Protein AF-A0A954H246-F1 (afdb_monomer_lite)

Foldseek 3Di:
DDDDPDALLNVLVVLLVVVVWDWDDPDPAKIWTDDPFWIWIFGRDVVTEIETEGEPDPVRVVVVVCSVVVSVGDYWYFYAYPVRDGPDTDD

Secondary structure (DSSP, 8-state):
-------HHHHHHHHHHHTT-EEEEEETTEEEEEETTEEEEEE--SSEEEEEEE-S-HHHHHHHHHHHHHTT--EEEEEE-TTS-EEEEE-

Sequence (91 aa):
MTLSTESLASKVNQLFLNHGWSSRMCSWTEYEVRSDFAELVIASERPVLISGGVDRQLESVNRIVEILQSSGLQCSFDVYDEHQNCVRSQQ

pLDDT: mean 88.51, std 12.05, range [37.66, 97.44]

Structure (mmCIF, N/CA/C/O backbone):
data_AF-A0A954H246-F1
#
_entry.id   AF-A0A954H246-F1
#
loop_
_atom_site.group_PDB
_atom_site.id
_atom_site.type_symbol
_atom_site.label_atom_id
_atom_site.label_alt_id
_atom_site.label_comp_id
_atom_site.label_asym_id
_atom_site.label_entity_id
_atom_site.label_seq_id
_atom_site.pdbx_PDB_ins_code
_atom_site.Cartn_x
_atom_site.Cartn_y
_atom_site.Cartn_z
_atom_site.occupancy
_atom_site.B_iso_or_equiv
_atom_site.auth_seq_id
_atom_site.auth_comp_id
_atom_site.auth_asym_id
_atom_site.auth_atom_id
_atom_site.pdbx_PDB_model_num
ATOM 1 N N . MET A 1 1 ? -14.567 -4.289 29.840 1.00 37.75 1 MET A N 1
ATOM 2 C CA . MET A 1 1 ? -13.450 -4.398 28.878 1.00 37.75 1 MET A CA 1
ATOM 3 C C . MET A 1 1 ? -14.019 -4.910 27.569 1.00 37.75 1 MET A C 1
ATOM 5 O O . MET A 1 1 ? -14.199 -6.107 27.412 1.00 37.75 1 MET A O 1
ATOM 9 N N . THR A 1 2 ? -14.408 -4.001 26.681 1.00 37.66 2 THR A N 1
ATOM 10 C CA . THR A 1 2 ? -14.850 -4.320 25.319 1.00 37.66 2 THR A CA 1
ATOM 11 C C . THR A 1 2 ? -13.620 -4.228 24.423 1.00 37.66 2 THR A C 1
ATOM 13 O O . THR A 1 2 ? -13.034 -3.159 24.277 1.00 37.66 2 THR A O 1
ATOM 16 N N . LEU A 1 3 ? -13.173 -5.382 23.935 1.00 42.78 3 LEU A N 1
ATOM 17 C CA . LEU A 1 3 ? -12.001 -5.540 23.084 1.00 42.78 3 LEU A CA 1
ATOM 18 C C . LEU A 1 3 ? -12.281 -5.004 21.668 1.00 42.78 3 LEU A C 1
ATOM 20 O O . LEU A 1 3 ? -13.229 -5.430 21.018 1.00 42.78 3 LEU A O 1
ATOM 24 N N . SER A 1 4 ? -11.407 -4.093 21.237 1.00 45.16 4 SER A N 1
ATOM 25 C CA . SER A 1 4 ? -10.930 -3.896 19.861 1.00 45.16 4 SER A CA 1
ATOM 26 C C . SER A 1 4 ? -11.958 -3.573 18.769 1.00 45.16 4 SER A C 1
ATOM 28 O O . SER A 1 4 ? -12.277 -4.408 17.928 1.00 45.16 4 SER A O 1
ATOM 30 N N . THR A 1 5 ? -12.378 -2.310 18.671 1.00 55.06 5 THR A N 1
ATOM 31 C CA . THR A 1 5 ? -12.804 -1.766 17.373 1.00 55.06 5 THR A CA 1
ATOM 32 C C . THR A 1 5 ? -11.552 -1.649 16.498 1.00 55.06 5 THR A C 1
ATOM 34 O O . THR A 1 5 ? -10.687 -0.825 16.794 1.00 55.06 5 THR A O 1
ATOM 37 N N . GLU A 1 6 ? -11.399 -2.485 15.468 1.00 70.06 6 GLU A N 1
ATOM 38 C CA . GLU A 1 6 ? -10.275 -2.361 14.525 1.00 70.06 6 GLU A CA 1
ATOM 39 C C . GLU A 1 6 ? -10.216 -0.940 13.945 1.00 70.06 6 GLU A C 1
ATOM 41 O O . GLU A 1 6 ? -11.240 -0.384 13.524 1.00 70.06 6 GLU A O 1
ATOM 46 N N . SER A 1 7 ? -9.022 -0.337 13.930 1.00 84.88 7 SER A N 1
ATOM 47 C CA . SER A 1 7 ? -8.827 0.999 13.364 1.00 84.88 7 SER A CA 1
ATOM 48 C C . SER A 1 7 ? -9.045 0.986 11.849 1.00 84.88 7 SER A C 1
ATOM 50 O O . SER A 1 7 ? -8.872 -0.038 11.187 1.00 84.88 7 SER A O 1
ATOM 52 N N . LEU A 1 8 ? -9.396 2.138 11.269 1.00 88.00 8 LEU A N 1
ATOM 53 C CA . LEU A 1 8 ? -9.540 2.253 9.816 1.00 88.00 8 LEU A CA 1
ATOM 54 C C . LEU A 1 8 ? -8.228 1.903 9.093 1.00 88.00 8 LEU A C 1
ATOM 56 O O . LEU A 1 8 ? -8.264 1.185 8.101 1.00 88.00 8 LEU A O 1
ATOM 60 N N . ALA A 1 9 ? -7.076 2.302 9.644 1.00 90.75 9 ALA A N 1
ATOM 61 C CA . ALA A 1 9 ? -5.766 1.910 9.124 1.00 90.75 9 ALA A CA 1
ATOM 62 C C . ALA A 1 9 ? -5.552 0.390 9.154 1.00 90.75 9 ALA A C 1
ATOM 64 O O . ALA A 1 9 ? -5.016 -0.170 8.205 1.00 90.75 9 ALA A O 1
ATOM 65 N N . SER A 1 10 ? -6.028 -0.299 10.198 1.00 91.19 10 SER A N 1
ATOM 66 C CA . SER A 1 10 ? -5.983 -1.764 10.261 1.00 91.19 10 SER A CA 1
ATOM 67 C C . SER A 1 10 ? -6.833 -2.407 9.158 1.00 91.19 10 SER A C 1
ATOM 69 O O . SER A 1 10 ? -6.387 -3.352 8.512 1.00 91.19 10 SER A O 1
ATOM 71 N N . LYS A 1 11 ? -8.010 -1.845 8.854 1.00 91.62 11 LYS A N 1
ATOM 72 C CA . LYS A 1 11 ? -8.859 -2.314 7.744 1.00 91.62 11 LYS A CA 1
ATOM 73 C C . LYS A 1 11 ? -8.219 -2.087 6.375 1.00 91.62 11 LYS A C 1
ATOM 75 O O . LYS A 1 11 ? -8.247 -2.987 5.542 1.00 91.62 11 LYS A O 1
ATOM 80 N N . VAL A 1 12 ? -7.613 -0.918 6.154 1.00 92.75 12 VAL A N 1
ATOM 81 C CA . VAL A 1 12 ? -6.849 -0.636 4.926 1.00 92.75 12 VAL A CA 1
ATOM 82 C C . VAL A 1 12 ? -5.652 -1.584 4.818 1.00 92.75 12 VAL A C 1
ATOM 84 O O . VAL A 1 12 ? -5.388 -2.124 3.753 1.00 92.75 12 VAL A O 1
ATOM 87 N N . ASN A 1 13 ? -4.972 -1.882 5.922 1.00 94.44 13 ASN A N 1
ATOM 88 C CA . ASN A 1 13 ? -3.890 -2.859 5.926 1.00 94.44 13 ASN A CA 1
ATOM 89 C C . ASN A 1 13 ? -4.362 -4.266 5.509 1.00 94.44 13 ASN A C 1
ATOM 91 O O . ASN A 1 13 ? -3.740 -4.906 4.663 1.00 94.44 13 ASN A O 1
ATOM 95 N N . GLN A 1 14 ? -5.486 -4.735 6.060 1.00 93.62 14 GLN A N 1
ATOM 96 C CA . GLN A 1 14 ? -6.076 -6.028 5.688 1.00 93.62 14 GLN A CA 1
ATOM 97 C C . GLN A 1 14 ? -6.474 -6.089 4.211 1.00 93.62 14 GLN A C 1
ATOM 99 O O . GLN A 1 14 ? -6.329 -7.126 3.569 1.00 93.62 14 GLN A O 1
ATOM 104 N N . LEU A 1 15 ? -6.937 -4.974 3.649 1.00 94.25 15 LEU A N 1
ATOM 105 C CA . LEU A 1 15 ? -7.252 -4.869 2.231 1.00 94.25 15 LEU A CA 1
ATOM 106 C C . LEU A 1 15 ? -6.017 -5.152 1.359 1.00 94.25 15 LEU A C 1
ATOM 108 O O . LEU A 1 15 ? -6.094 -5.995 0.472 1.00 94.25 15 LEU A O 1
ATOM 112 N N . PHE A 1 16 ? -4.863 -4.543 1.646 1.00 95.38 16 PHE A N 1
ATOM 113 C CA . PHE A 1 16 ? -3.625 -4.836 0.910 1.00 95.38 16 PHE A CA 1
ATOM 114 C C . PHE A 1 16 ? -3.172 -6.295 1.073 1.00 95.38 16 PHE A C 1
ATOM 116 O O . PHE A 1 16 ? -2.821 -6.941 0.083 1.00 95.38 16 PHE A O 1
ATOM 123 N N . LEU A 1 17 ? -3.250 -6.850 2.289 1.00 95.88 17 LEU A N 1
ATOM 124 C CA . LEU A 1 17 ? -2.936 -8.264 2.545 1.00 95.88 17 LEU A CA 1
ATOM 125 C C . LEU A 1 17 ? -3.800 -9.212 1.696 1.00 95.88 17 LEU A C 1
ATOM 127 O O . LEU A 1 17 ? -3.283 -10.162 1.109 1.00 95.88 17 LEU A O 1
ATOM 131 N N . ASN A 1 18 ? -5.098 -8.925 1.563 1.00 94.88 18 ASN A N 1
ATOM 132 C CA . ASN A 1 18 ? -6.017 -9.716 0.736 1.00 94.88 18 ASN A CA 1
ATOM 133 C C . ASN A 1 18 ? -5.685 -9.660 -0.765 1.00 94.88 18 ASN A C 1
ATOM 135 O O . ASN A 1 18 ? -6.073 -10.556 -1.511 1.00 94.88 18 ASN A O 1
ATOM 139 N N . HIS A 1 19 ? -4.943 -8.641 -1.202 1.00 94.50 19 HIS A N 1
ATOM 140 C CA . HIS A 1 19 ? -4.427 -8.503 -2.564 1.00 94.50 19 HIS A CA 1
ATOM 141 C C . HIS A 1 19 ? -3.000 -9.053 -2.734 1.00 94.50 19 HIS A C 1
ATOM 143 O O . HIS A 1 19 ? -2.349 -8.780 -3.742 1.00 94.50 19 HIS A O 1
ATOM 149 N N . GLY A 1 20 ? -2.504 -9.835 -1.769 1.00 95.94 20 GLY A N 1
ATOM 150 C CA . GLY A 1 20 ? -1.201 -10.497 -1.850 1.00 95.94 20 GLY A CA 1
ATOM 151 C C . GLY A 1 20 ? -0.010 -9.595 -1.530 1.00 95.94 20 GLY A C 1
ATOM 152 O O . GLY A 1 20 ? 1.128 -9.984 -1.784 1.00 95.94 20 GLY A O 1
ATOM 153 N N . TRP A 1 21 ? -0.245 -8.405 -0.972 1.00 97.44 21 TRP A N 1
ATOM 154 C CA . TRP A 1 21 ? 0.835 -7.549 -0.494 1.00 97.44 21 TRP A CA 1
ATOM 155 C C . TRP A 1 21 ? 1.367 -8.076 0.835 1.00 97.44 21 TRP A C 1
ATOM 157 O O . TRP A 1 21 ? 0.654 -8.702 1.619 1.00 97.44 21 T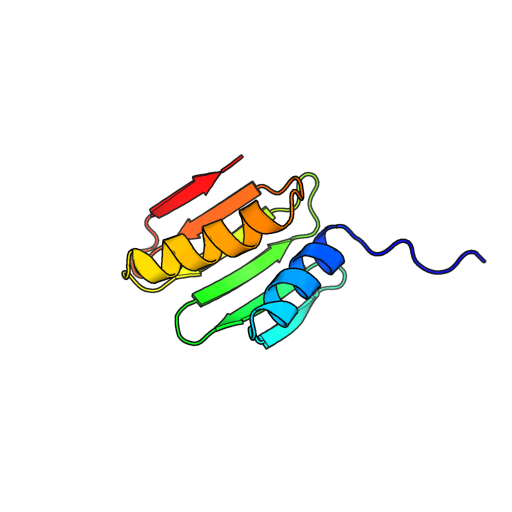RP A O 1
ATOM 167 N N . SER A 1 22 ? 2.630 -7.781 1.111 1.00 97.38 22 SER A N 1
ATOM 168 C CA . SER A 1 22 ? 3.200 -7.958 2.443 1.00 97.38 22 SER A CA 1
ATOM 169 C C . SER A 1 22 ? 2.929 -6.722 3.296 1.00 97.38 22 SER A C 1
ATOM 171 O O . SER A 1 22 ? 2.777 -5.623 2.769 1.00 97.38 22 SER A O 1
ATOM 173 N N . SER A 1 23 ? 2.864 -6.897 4.614 1.00 96.69 23 SER A N 1
ATOM 174 C CA . SER A 1 23 ? 2.675 -5.802 5.562 1.00 96.69 23 SER A CA 1
ATOM 175 C C . SER A 1 23 ? 3.582 -5.968 6.769 1.00 96.69 23 SER A C 1
ATOM 177 O O . SER A 1 23 ? 3.783 -7.085 7.257 1.00 96.69 23 SER A O 1
ATOM 179 N N . ARG A 1 24 ? 4.080 -4.849 7.291 1.00 95.31 24 ARG A N 1
ATOM 180 C CA . ARG A 1 24 ? 4.677 -4.757 8.621 1.00 95.31 24 ARG A CA 1
ATOM 181 C C . ARG A 1 24 ? 4.094 -3.569 9.377 1.00 95.31 24 ARG A C 1
ATOM 183 O O . ARG A 1 24 ? 3.784 -2.537 8.796 1.00 95.31 24 ARG A O 1
ATOM 190 N N . MET A 1 25 ? 3.974 -3.702 10.690 1.00 92.69 25 MET A N 1
ATOM 191 C CA . MET A 1 25 ? 3.634 -2.578 11.559 1.00 92.69 25 MET A CA 1
ATOM 192 C C . MET A 1 25 ? 4.916 -1.793 11.860 1.00 92.69 25 MET A C 1
ATOM 194 O O . MET A 1 25 ? 5.855 -2.358 12.423 1.00 92.69 25 MET A O 1
ATOM 198 N N . CYS A 1 26 ? 4.970 -0.520 11.463 1.00 87.81 26 CYS A N 1
ATOM 199 C CA . CYS A 1 26 ? 6.153 0.335 11.643 1.00 87.81 26 CYS A CA 1
ATOM 200 C C . CYS A 1 26 ? 6.066 1.203 12.901 1.00 87.81 26 CYS A C 1
ATOM 202 O O . CYS A 1 26 ? 7.089 1.541 13.495 1.00 87.81 26 CYS A O 1
ATOM 204 N N . SER A 1 27 ? 4.850 1.509 13.352 1.00 85.50 27 SER A N 1
ATOM 205 C CA . SER A 1 27 ? 4.582 2.172 14.627 1.00 85.50 27 SER A CA 1
ATOM 206 C C . SER A 1 27 ? 3.249 1.688 15.199 1.00 85.50 27 SER A C 1
ATOM 208 O O . SER A 1 27 ? 2.536 0.907 14.572 1.00 85.50 27 SER A O 1
ATOM 210 N N . TRP A 1 28 ? 2.873 2.158 16.389 1.00 82.31 28 TRP A N 1
ATOM 211 C CA . TRP A 1 28 ? 1.580 1.824 17.001 1.00 82.31 28 TRP A CA 1
ATOM 212 C C . TRP A 1 28 ? 0.367 2.216 16.140 1.00 82.31 28 TRP A C 1
ATOM 214 O O . TRP A 1 28 ? -0.735 1.720 16.374 1.00 82.31 28 TRP A O 1
ATOM 224 N N . THR A 1 29 ? 0.556 3.110 15.168 1.00 83.81 29 THR A N 1
ATOM 225 C CA . THR A 1 29 ? -0.510 3.701 14.350 1.00 83.81 29 THR A CA 1
ATOM 226 C C . THR A 1 29 ? -0.257 3.605 12.849 1.00 83.81 29 THR A C 1
ATOM 228 O O . THR A 1 29 ? -1.057 4.134 12.080 1.00 83.81 29 THR A O 1
ATOM 231 N N . GLU A 1 30 ? 0.823 2.955 12.416 1.00 91.50 30 GLU A N 1
ATOM 232 C CA . GLU A 1 30 ? 1.218 2.924 11.008 1.00 91.50 30 GLU A CA 1
ATOM 233 C C . GLU A 1 30 ? 1.579 1.518 10.552 1.00 91.50 30 GLU A C 1
ATOM 235 O O . GLU A 1 30 ? 2.261 0.755 11.247 1.00 91.50 30 GLU A O 1
ATOM 240 N N . TYR A 1 31 ? 1.150 1.214 9.334 1.00 95.12 31 TYR A N 1
ATOM 241 C CA . TYR A 1 31 ? 1.520 0.003 8.622 1.00 95.12 31 TYR A CA 1
ATOM 242 C C . TYR A 1 31 ? 2.301 0.384 7.383 1.00 95.12 31 TYR A C 1
ATOM 244 O O . TYR A 1 31 ? 2.000 1.376 6.735 1.00 95.12 31 TYR A O 1
ATOM 252 N N . GLU A 1 32 ? 3.266 -0.436 7.028 1.00 96.88 32 GLU A N 1
ATOM 253 C CA . GLU A 1 32 ? 3.953 -0.348 5.759 1.00 96.88 32 GLU A CA 1
ATOM 254 C C . GLU A 1 32 ? 3.606 -1.588 4.955 1.00 96.88 32 GLU A C 1
ATOM 256 O O . GLU A 1 32 ? 3.801 -2.713 5.421 1.00 96.88 32 GLU A O 1
ATOM 261 N N . VAL A 1 33 ? 3.058 -1.372 3.766 1.00 97.06 33 VAL A N 1
ATOM 262 C CA . VAL A 1 33 ? 2.645 -2.422 2.844 1.00 97.06 33 VAL A CA 1
ATOM 263 C C . VAL A 1 33 ? 3.530 -2.396 1.609 1.00 97.06 33 VAL A C 1
ATOM 265 O O . VAL A 1 33 ? 3.852 -1.335 1.075 1.00 97.06 33 VAL A O 1
ATOM 268 N N . ARG A 1 34 ? 3.944 -3.578 1.159 1.00 97.31 34 ARG A N 1
ATOM 269 C CA . ARG A 1 34 ? 4.895 -3.738 0.059 1.00 97.31 34 ARG A CA 1
ATOM 270 C C . ARG A 1 34 ? 4.441 -4.792 -0.936 1.00 97.31 34 ARG A C 1
ATOM 272 O O . ARG A 1 34 ? 3.948 -5.854 -0.546 1.00 97.31 34 ARG A O 1
ATOM 279 N N . SER A 1 35 ? 4.700 -4.510 -2.202 1.00 96.44 35 SER A N 1
ATOM 280 C CA . SER A 1 35 ? 4.640 -5.440 -3.330 1.00 96.44 35 SER A CA 1
ATOM 281 C C . SER A 1 35 ? 5.918 -5.314 -4.166 1.00 96.44 35 S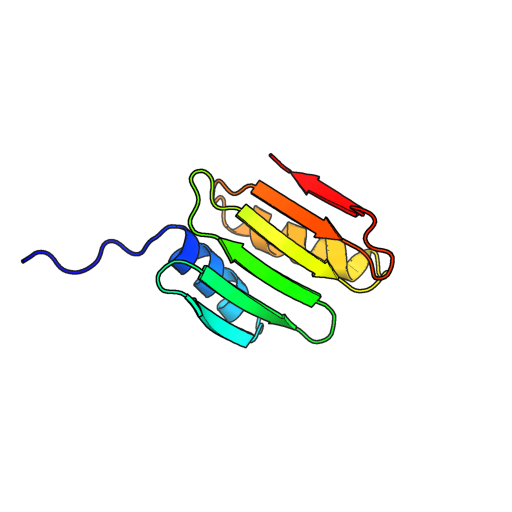ER A C 1
ATOM 283 O O . SER A 1 35 ? 6.784 -4.497 -3.856 1.00 96.44 35 SER A O 1
ATOM 285 N N . ASP A 1 36 ? 6.037 -6.089 -5.244 1.00 95.19 36 ASP A N 1
ATOM 286 C CA . ASP A 1 36 ? 7.199 -6.021 -6.144 1.00 95.19 36 ASP A CA 1
ATOM 287 C C . ASP A 1 36 ? 7.348 -4.661 -6.854 1.00 95.19 36 ASP A C 1
ATOM 289 O O . ASP A 1 36 ? 8.419 -4.346 -7.366 1.00 95.19 36 ASP A O 1
ATOM 293 N N . PHE A 1 37 ? 6.279 -3.860 -6.895 1.00 94.00 37 PHE A N 1
ATOM 294 C CA . PHE A 1 37 ? 6.210 -2.607 -7.650 1.00 94.00 37 PHE A CA 1
ATOM 295 C C . PHE A 1 37 ? 5.921 -1.373 -6.786 1.00 94.00 37 PHE A C 1
ATOM 297 O O . PHE A 1 37 ? 5.832 -0.272 -7.326 1.00 94.00 37 PHE A O 1
ATOM 304 N N . ALA A 1 38 ? 5.730 -1.522 -5.470 1.00 96.50 38 ALA A N 1
ATOM 305 C CA . ALA A 1 38 ? 5.372 -0.402 -4.601 1.00 96.50 38 ALA A CA 1
ATOM 306 C C . ALA A 1 38 ? 5.677 -0.642 -3.119 1.00 96.50 38 ALA A C 1
ATOM 308 O O . ALA A 1 38 ? 5.554 -1.757 -2.607 1.00 96.50 38 ALA A O 1
ATOM 309 N N . GLU A 1 39 ? 5.969 0.453 -2.422 1.00 96.62 39 GLU A N 1
ATOM 310 C CA . GLU A 1 39 ? 6.104 0.535 -0.968 1.00 96.62 39 GLU A CA 1
ATOM 311 C C . GLU A 1 39 ? 5.274 1.719 -0.469 1.00 96.62 39 GLU A C 1
ATOM 313 O O . GLU A 1 39 ? 5.541 2.867 -0.827 1.00 96.62 39 GLU A O 1
ATOM 318 N N . LEU A 1 40 ? 4.252 1.431 0.338 1.00 96.56 40 LEU A N 1
ATOM 319 C CA . LEU A 1 40 ? 3.293 2.414 0.835 1.00 96.56 40 LEU A CA 1
ATOM 320 C C . LEU A 1 40 ? 3.222 2.369 2.360 1.00 96.56 40 LEU A C 1
ATOM 322 O O . LEU A 1 40 ? 3.322 1.309 2.975 1.00 96.56 40 LEU A O 1
ATOM 326 N N . VAL A 1 41 ? 2.968 3.520 2.965 1.00 96.31 41 VAL A N 1
ATOM 327 C CA . VAL A 1 41 ? 2.697 3.701 4.386 1.00 96.31 41 VAL A CA 1
ATOM 328 C C . VAL A 1 41 ? 1.225 4.045 4.556 1.00 96.31 41 VAL A C 1
ATOM 330 O O . VAL A 1 41 ? 0.703 4.938 3.901 1.00 96.31 41 VAL A O 1
ATOM 333 N N . ILE A 1 42 ? 0.556 3.331 5.451 1.00 95.12 42 ILE A N 1
ATOM 334 C CA . ILE A 1 42 ? -0.814 3.573 5.883 1.00 95.12 42 ILE A CA 1
ATOM 335 C C . ILE A 1 42 ? -0.730 4.264 7.239 1.00 95.12 42 ILE A C 1
ATOM 337 O O . ILE A 1 42 ? -0.479 3.612 8.257 1.00 95.12 42 ILE A O 1
ATOM 341 N N . ALA A 1 43 ? -0.958 5.572 7.254 1.00 91.75 43 ALA A N 1
ATOM 342 C CA . ALA A 1 43 ? -0.988 6.371 8.464 1.00 91.75 43 ALA A CA 1
ATOM 343 C C . ALA A 1 43 ? -2.412 6.453 9.016 1.00 91.75 43 ALA A C 1
ATOM 345 O O . ALA A 1 43 ? -3.366 6.800 8.312 1.00 91.75 43 ALA A O 1
ATOM 346 N N . SER A 1 44 ? -2.575 6.139 10.303 1.00 82.81 44 SER A N 1
ATOM 347 C CA . SER A 1 44 ? -3.869 6.198 10.988 1.00 82.81 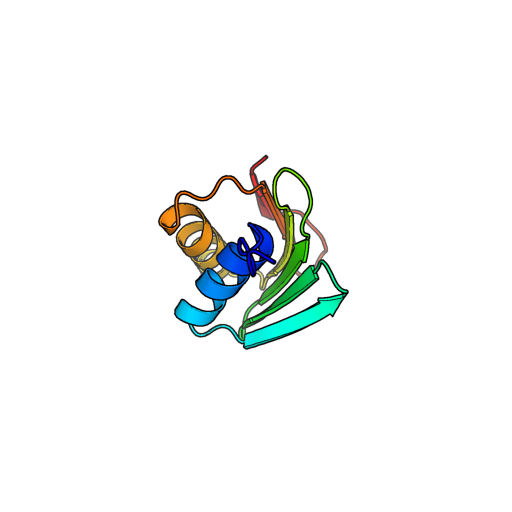44 SER A CA 1
ATOM 348 C C . SER A 1 44 ? -4.290 7.631 11.351 1.00 82.81 44 SER A C 1
ATOM 350 O O . SER A 1 44 ? -4.687 7.896 12.489 1.00 82.81 44 SER A O 1
ATOM 352 N N . GLU A 1 45 ? -4.234 8.541 10.379 1.00 76.69 45 GLU A N 1
ATOM 353 C CA . GLU A 1 45 ? -4.786 9.895 10.452 1.00 76.69 45 GLU A CA 1
ATOM 354 C C . GLU A 1 45 ? -6.307 9.883 10.187 1.00 76.69 45 GLU A C 1
ATOM 356 O O . GLU A 1 45 ? -6.906 8.840 9.898 1.00 76.69 45 GLU A O 1
ATOM 361 N N . ARG A 1 46 ? -6.981 11.027 10.365 1.00 78.50 46 ARG A N 1
ATOM 362 C CA . ARG A 1 46 ? -8.401 11.191 10.004 1.00 78.50 46 ARG A CA 1
ATOM 363 C C . ARG A 1 46 ? -8.525 12.288 8.938 1.00 78.50 46 ARG A C 1
ATOM 365 O O . ARG A 1 46 ? -8.453 13.455 9.323 1.00 78.50 46 ARG A O 1
ATOM 372 N N . PRO A 1 47 ? -8.766 11.944 7.655 1.00 82.56 47 PRO A N 1
ATOM 373 C CA . PRO A 1 47 ? -8.926 10.590 7.088 1.00 82.56 47 PRO A CA 1
ATOM 374 C C . PRO A 1 47 ? -7.622 9.771 7.088 1.00 82.56 47 PRO A C 1
ATOM 376 O O . PRO A 1 47 ? -6.545 10.334 7.252 1.00 82.56 47 PRO A O 1
ATOM 379 N N . VAL A 1 48 ? -7.721 8.442 6.921 1.00 90.75 48 VAL A N 1
ATOM 380 C CA . VAL A 1 48 ? -6.526 7.584 6.782 1.00 90.75 48 VAL A CA 1
ATOM 381 C C . VAL A 1 48 ? -5.782 7.997 5.524 1.00 90.75 48 VAL A C 1
ATOM 383 O O . VAL A 1 48 ? -6.394 8.044 4.458 1.00 90.75 48 VAL A O 1
ATOM 386 N N . LEU A 1 49 ? -4.486 8.261 5.664 1.00 92.69 49 LEU A N 1
ATOM 387 C CA . LEU A 1 49 ? -3.609 8.636 4.565 1.00 92.69 49 LEU A CA 1
ATOM 388 C C . LEU A 1 49 ? -2.768 7.430 4.149 1.00 92.69 49 LEU A C 1
ATOM 390 O O . LEU A 1 49 ? -2.137 6.788 4.989 1.00 92.69 49 LEU A O 1
ATOM 394 N N . ILE A 1 50 ? -2.757 7.127 2.854 1.00 94.75 50 ILE A N 1
ATOM 395 C CA . ILE A 1 50 ? -1.859 6.145 2.252 1.00 94.75 50 ILE A CA 1
ATOM 396 C C . ILE A 1 50 ? -0.843 6.894 1.401 1.00 94.75 50 ILE A C 1
ATOM 398 O O . ILE A 1 50 ? -1.226 7.558 0.445 1.00 94.75 50 ILE A O 1
ATOM 402 N N . SER A 1 51 ? 0.445 6.783 1.699 1.00 95.19 51 SER A N 1
ATOM 403 C CA . SER A 1 51 ? 1.468 7.473 0.916 1.00 95.19 51 SER A CA 1
ATOM 404 C C . SER A 1 51 ? 2.684 6.610 0.639 1.00 95.19 51 SER A C 1
ATOM 406 O O . SER A 1 51 ? 3.092 5.812 1.477 1.00 95.19 51 SER A O 1
ATOM 408 N N . GLY A 1 52 ? 3.276 6.746 -0.545 1.00 95.00 52 GLY A N 1
ATOM 409 C CA . GLY A 1 52 ? 4.529 6.057 -0.838 1.00 95.00 52 GLY A CA 1
ATOM 410 C C . GLY A 1 52 ? 4.878 5.936 -2.311 1.00 95.00 52 GLY A C 1
ATOM 411 O O . GLY A 1 52 ? 4.253 6.547 -3.178 1.00 95.00 52 GLY A O 1
ATOM 412 N N . GLY A 1 53 ? 5.935 5.171 -2.564 1.00 95.06 53 GLY A N 1
ATOM 413 C CA . GLY A 1 53 ? 6.533 5.013 -3.881 1.00 95.06 53 GLY A CA 1
ATOM 414 C C . GLY A 1 53 ? 5.897 3.880 -4.678 1.00 95.06 53 GLY A C 1
ATOM 415 O O . GLY A 1 53 ? 5.587 2.817 -4.137 1.00 95.06 53 GLY A O 1
ATOM 416 N N . VAL A 1 54 ? 5.763 4.096 -5.980 1.00 95.44 54 VAL A N 1
ATOM 417 C CA . VAL A 1 54 ? 5.384 3.091 -6.975 1.00 95.44 54 VAL A CA 1
ATOM 418 C C . VAL A 1 54 ? 6.356 3.155 -8.145 1.00 95.44 54 VAL A C 1
ATOM 420 O O . VAL A 1 54 ? 6.930 4.207 -8.443 1.00 95.44 54 VAL A O 1
ATOM 423 N N . ASP A 1 55 ? 6.544 2.032 -8.826 1.00 92.56 55 ASP A N 1
ATOM 424 C CA . ASP A 1 55 ? 7.238 2.032 -10.104 1.00 92.56 55 ASP A CA 1
ATOM 425 C C . ASP A 1 55 ? 6.515 2.912 -11.144 1.00 92.56 55 ASP A C 1
ATOM 427 O O . ASP A 1 55 ? 5.345 3.282 -11.020 1.00 92.56 55 ASP A O 1
ATOM 431 N N . ARG A 1 56 ? 7.220 3.276 -12.216 1.00 81.12 56 ARG A N 1
ATOM 432 C CA . ARG A 1 56 ? 6.698 4.206 -13.228 1.00 81.12 56 ARG A CA 1
ATOM 433 C C . ARG A 1 56 ? 5.603 3.599 -14.123 1.00 81.12 56 ARG A C 1
ATOM 435 O O . ARG A 1 56 ? 5.166 4.236 -15.084 1.00 81.12 56 ARG A O 1
ATOM 442 N N . GLN A 1 57 ? 5.163 2.369 -13.867 1.00 88.25 57 GLN A N 1
ATOM 443 C CA . GLN A 1 57 ? 4.165 1.718 -14.703 1.00 88.25 57 GLN A CA 1
ATOM 444 C C . GLN A 1 57 ? 2.771 2.210 -14.317 1.00 88.25 57 GLN A C 1
ATOM 446 O O . GLN A 1 57 ? 2.321 2.071 -13.181 1.00 88.25 57 GLN A O 1
ATOM 451 N N . LEU A 1 58 ? 2.041 2.755 -15.293 1.00 86.56 58 LEU A N 1
ATOM 452 C CA . LEU A 1 58 ? 0.671 3.229 -15.077 1.00 86.56 58 LEU A CA 1
ATOM 453 C C . LEU A 1 58 ? -0.243 2.117 -14.528 1.00 86.56 58 LEU A C 1
ATOM 455 O O . LEU A 1 58 ? -1.138 2.382 -13.729 1.00 86.56 58 LEU A O 1
ATOM 459 N N . G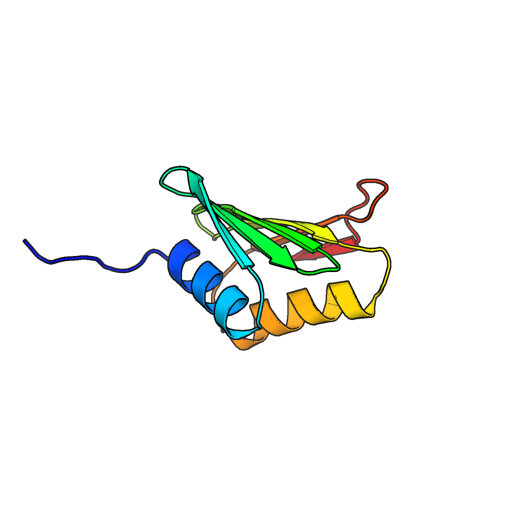LU A 1 59 ? 0.005 0.867 -14.923 1.00 92.31 59 GLU A N 1
ATOM 460 C CA . GLU A 1 59 ? -0.718 -0.304 -14.420 1.00 92.31 59 GLU A CA 1
ATOM 461 C C . GLU A 1 59 ? -0.521 -0.515 -12.913 1.00 92.31 59 GLU A C 1
ATOM 463 O O . GLU A 1 59 ? -1.475 -0.860 -12.219 1.00 92.31 59 GLU A O 1
ATOM 468 N N . SER A 1 60 ? 0.675 -0.251 -12.383 1.00 92.50 60 SER A N 1
ATOM 469 C CA . SER A 1 60 ? 0.975 -0.350 -10.951 1.00 92.50 60 SER A CA 1
ATOM 470 C C . SER A 1 60 ? 0.207 0.690 -10.139 1.00 92.50 60 SER A C 1
ATOM 472 O O . SER A 1 60 ? -0.407 0.359 -9.123 1.00 92.50 60 SER A O 1
ATOM 474 N N . VAL A 1 61 ? 0.163 1.934 -10.628 1.00 91.69 61 VAL A N 1
ATOM 475 C CA . VAL A 1 61 ? -0.654 3.006 -10.036 1.00 91.69 61 VAL A CA 1
ATOM 476 C C . VAL A 1 61 ? -2.131 2.611 -10.037 1.00 91.69 61 VAL A C 1
ATOM 478 O O . VAL A 1 61 ? -2.805 2.725 -9.013 1.00 91.69 61 VAL A O 1
ATOM 481 N N . ASN A 1 62 ? -2.637 2.113 -11.168 1.00 92.88 62 ASN A N 1
ATOM 482 C CA . ASN A 1 62 ? -4.038 1.718 -11.297 1.00 92.88 62 ASN A CA 1
ATOM 483 C C . ASN A 1 62 ? -4.403 0.585 -10.333 1.00 92.88 62 ASN A C 1
ATOM 485 O O . ASN A 1 62 ? -5.442 0.673 -9.689 1.00 92.88 62 ASN A O 1
ATOM 489 N N . ARG A 1 63 ? -3.530 -0.414 -10.146 1.00 93.62 63 ARG A N 1
ATOM 490 C CA . ARG A 1 63 ? -3.747 -1.491 -9.165 1.00 93.62 63 ARG A CA 1
ATOM 491 C C . ARG A 1 63 ? -3.905 -0.962 -7.742 1.00 93.62 63 ARG A C 1
ATOM 493 O O . ARG A 1 63 ? -4.779 -1.428 -7.021 1.00 93.62 63 ARG A O 1
ATOM 500 N N . ILE A 1 64 ? -3.095 0.018 -7.331 1.00 93.25 64 ILE A N 1
ATOM 501 C CA . ILE A 1 64 ? -3.225 0.641 -6.001 1.00 93.25 64 ILE A CA 1
ATOM 502 C C . ILE A 1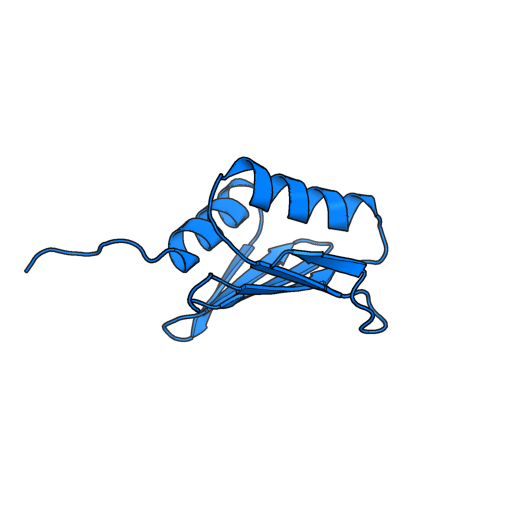 64 ? -4.588 1.330 -5.872 1.00 93.25 64 ILE A C 1
ATOM 504 O O . ILE A 1 64 ? -5.292 1.140 -4.881 1.00 93.25 64 ILE A O 1
ATOM 508 N N . VAL A 1 65 ? -4.984 2.099 -6.890 1.00 91.50 65 VAL A N 1
ATOM 509 C CA . VAL A 1 65 ? -6.272 2.807 -6.904 1.00 91.50 65 VAL A CA 1
ATOM 510 C C . VAL A 1 65 ? -7.444 1.827 -6.871 1.00 91.50 65 VAL A C 1
ATOM 512 O O . VAL A 1 65 ? -8.383 2.045 -6.112 1.00 91.50 65 VAL A O 1
ATOM 515 N N . GLU A 1 66 ? -7.389 0.743 -7.645 1.00 92.81 66 GLU A N 1
ATOM 516 C CA . GLU A 1 66 ? -8.421 -0.296 -7.675 1.00 92.81 66 GLU A CA 1
ATOM 517 C C . GLU A 1 66 ? -8.616 -0.939 -6.303 1.00 92.81 66 GLU A C 1
ATOM 519 O O . GLU A 1 66 ? -9.754 -1.036 -5.849 1.00 92.81 66 GLU A O 1
ATOM 524 N N . ILE A 1 67 ? -7.524 -1.302 -5.619 1.00 94.00 67 ILE A N 1
ATOM 525 C CA . ILE A 1 67 ? -7.559 -1.844 -4.253 1.00 94.00 67 ILE A CA 1
ATOM 526 C C . ILE A 1 67 ? -8.273 -0.860 -3.320 1.00 94.00 67 ILE A C 1
ATOM 528 O O . ILE A 1 67 ? -9.235 -1.218 -2.641 1.00 94.00 67 ILE A O 1
ATOM 532 N N . LEU A 1 68 ? -7.832 0.401 -3.297 1.00 91.31 68 LEU A N 1
ATOM 533 C CA . LEU A 1 68 ? -8.381 1.410 -2.388 1.00 91.31 68 LEU A CA 1
ATOM 534 C C . LEU A 1 68 ? -9.861 1.697 -2.684 1.00 91.31 68 LEU A C 1
ATOM 536 O O . LEU A 1 68 ? -10.680 1.733 -1.762 1.00 91.31 68 LEU A O 1
ATOM 540 N N . GLN A 1 69 ? -10.231 1.827 -3.959 1.00 88.69 69 GLN A N 1
ATOM 541 C CA . GLN A 1 69 ? -11.603 2.117 -4.378 1.00 88.69 69 GLN A CA 1
ATOM 542 C C . GLN A 1 69 ? -12.551 0.925 -4.198 1.00 88.69 69 GLN A C 1
ATOM 544 O O . GLN A 1 69 ? -13.717 1.137 -3.860 1.00 88.69 69 GLN A O 1
ATOM 549 N N . SER A 1 70 ? -12.080 -0.320 -4.345 1.00 87.00 70 SER A N 1
ATOM 550 C CA . SER A 1 70 ? -12.925 -1.512 -4.174 1.00 87.00 70 SER A CA 1
ATOM 551 C C . SER A 1 70 ? -13.398 -1.712 -2.734 1.00 87.00 70 SER A C 1
ATOM 553 O O . SER A 1 70 ? -14.364 -2.432 -2.493 1.00 87.00 70 SER A O 1
ATOM 555 N N . SER A 1 71 ? -12.731 -1.080 -1.768 1.00 82.62 71 SER A N 1
ATOM 556 C CA . SER A 1 71 ? -13.050 -1.210 -0.346 1.00 82.62 71 SER A CA 1
ATOM 557 C C . SER A 1 71 ? -14.217 -0.333 0.123 1.00 82.62 71 SER A C 1
ATOM 559 O O . SER A 1 71 ? -14.794 -0.596 1.179 1.00 82.62 71 SER A O 1
ATOM 561 N N . GLY A 1 72 ? -14.544 0.733 -0.620 1.00 83.56 72 GLY A N 1
ATOM 562 C CA . GLY A 1 72 ? -15.493 1.764 -0.182 1.00 83.56 72 GLY A CA 1
ATOM 563 C C . GLY A 1 72 ? -15.066 2.526 1.084 1.00 83.56 72 GLY A C 1
ATOM 564 O O . GLY A 1 72 ? -15.878 3.245 1.668 1.00 83.56 72 GLY A O 1
ATOM 565 N N . LEU A 1 73 ? -13.818 2.364 1.540 1.00 85.88 73 LEU A N 1
ATOM 566 C CA . LEU A 1 73 ? -13.288 3.041 2.720 1.00 85.88 73 LEU A CA 1
ATOM 567 C C . LEU A 1 73 ? -12.932 4.492 2.381 1.00 85.88 73 LEU A C 1
ATOM 569 O O . LEU A 1 73 ? -12.290 4.773 1.372 1.00 85.88 73 LEU A O 1
ATOM 573 N N . GLN A 1 74 ? -13.312 5.419 3.261 1.00 85.69 74 GLN A N 1
ATOM 574 C CA . GLN A 1 74 ? -12.902 6.818 3.144 1.00 85.69 74 GLN A CA 1
ATOM 575 C C . GLN A 1 74 ? -11.434 6.957 3.546 1.00 85.69 74 GLN A C 1
ATOM 577 O O . GLN A 1 74 ? -11.101 6.970 4.732 1.00 85.69 74 GLN A O 1
ATOM 582 N N . CYS A 1 75 ? -10.566 7.036 2.547 1.00 88.12 75 CYS A N 1
ATOM 583 C CA . CYS A 1 75 ? -9.143 7.260 2.714 1.00 88.12 75 CYS A CA 1
ATOM 584 C C . CYS A 1 75 ? -8.640 8.249 1.665 1.00 88.12 75 CYS A C 1
ATOM 586 O O . CYS A 1 75 ? -9.210 8.365 0.577 1.00 88.12 75 CYS A O 1
ATOM 588 N N . SER A 1 76 ? -7.572 8.944 2.026 1.00 92.31 76 SER A N 1
ATOM 589 C CA . SER A 1 76 ? -6.812 9.799 1.131 1.00 92.31 76 SER A CA 1
ATOM 590 C C . SER A 1 76 ? -5.534 9.065 0.743 1.00 92.31 76 SER A C 1
ATOM 592 O O . SER A 1 76 ? -5.024 8.248 1.516 1.00 92.31 76 SER A O 1
ATOM 594 N N . PHE A 1 77 ? -5.008 9.322 -0.448 1.00 92.88 77 PHE A N 1
ATOM 595 C CA . PHE A 1 77 ? -3.750 8.715 -0.860 1.00 92.88 77 PHE A CA 1
ATOM 596 C C . PHE A 1 77 ? -2.907 9.632 -1.732 1.00 92.88 77 PHE A C 1
ATOM 598 O O . PHE A 1 77 ? -3.459 10.398 -2.516 1.00 92.88 77 PHE A O 1
ATOM 605 N N . ASP A 1 78 ? -1.587 9.491 -1.616 1.00 94.81 78 ASP A N 1
ATOM 606 C CA . ASP A 1 78 ? -0.567 10.199 -2.389 1.00 94.81 78 ASP A CA 1
ATOM 607 C C . ASP A 1 78 ? 0.506 9.208 -2.864 1.00 94.81 78 ASP A C 1
ATOM 609 O O . ASP A 1 78 ? 1.267 8.651 -2.071 1.00 94.81 78 ASP A O 1
ATOM 613 N N . VAL A 1 79 ? 0.571 8.971 -4.172 1.00 94.38 79 VAL A N 1
ATOM 614 C CA . VAL A 1 79 ? 1.498 8.006 -4.771 1.00 94.38 79 VAL A CA 1
ATOM 615 C C . VAL A 1 79 ? 2.544 8.736 -5.606 1.00 94.38 79 VAL A C 1
ATOM 617 O O . VAL A 1 79 ? 2.205 9.579 -6.443 1.00 94.38 79 VAL A O 1
ATOM 620 N N . TYR A 1 80 ? 3.810 8.383 -5.394 1.00 94.38 80 TYR A N 1
ATOM 621 C CA . TYR A 1 80 ? 4.967 9.042 -5.993 1.00 94.38 80 TYR A CA 1
ATOM 622 C C . TYR A 1 80 ? 5.754 8.098 -6.905 1.00 94.38 80 TYR A C 1
ATOM 624 O O . TYR A 1 80 ? 5.893 6.916 -6.596 1.00 94.38 80 TYR A O 1
ATOM 632 N N . ASP A 1 81 ? 6.297 8.622 -8.004 1.00 92.25 81 ASP A N 1
ATOM 633 C CA . ASP A 1 81 ? 7.265 7.893 -8.829 1.00 92.25 81 ASP A CA 1
ATOM 634 C C . ASP A 1 81 ? 8.680 7.892 -8.211 1.00 92.25 81 ASP A C 1
ATOM 636 O O . ASP A 1 81 ? 8.955 8.513 -7.181 1.00 92.25 81 ASP A O 1
ATOM 640 N N . GLU A 1 82 ? 9.614 7.216 -8.880 1.00 88.88 82 GLU A N 1
ATOM 641 C CA . GLU A 1 82 ? 11.040 7.159 -8.519 1.00 88.88 82 GLU A CA 1
ATOM 642 C C 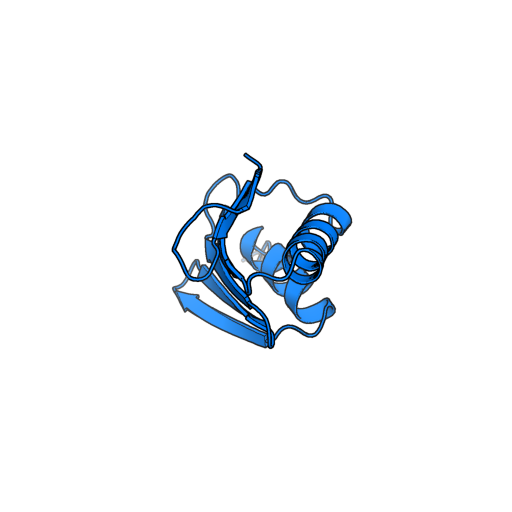. GLU A 1 82 ? 11.745 8.531 -8.465 1.00 88.88 82 GLU A C 1
ATOM 644 O O . GLU A 1 82 ? 12.799 8.671 -7.844 1.00 88.88 82 GLU A O 1
ATOM 649 N N . HIS A 1 83 ? 11.168 9.554 -9.098 1.00 90.94 83 HIS A N 1
ATOM 650 C CA . HIS A 1 83 ? 11.664 10.928 -9.111 1.00 90.94 83 HIS A CA 1
ATOM 651 C C . HIS A 1 83 ? 10.964 11.815 -8.069 1.00 90.94 83 HIS A C 1
ATOM 653 O O . HIS A 1 83 ? 11.166 13.029 -8.075 1.00 90.94 83 HIS A O 1
ATOM 659 N N . GLN A 1 84 ? 10.165 11.224 -7.173 1.00 88.31 84 GLN A N 1
ATOM 660 C CA . GLN A 1 84 ? 9.356 11.911 -6.162 1.00 88.31 84 GLN A CA 1
ATOM 661 C C . GLN A 1 84 ? 8.260 12.823 -6.737 1.00 88.31 84 GLN A C 1
ATOM 663 O O . GLN A 1 84 ? 7.731 13.683 -6.028 1.00 88.31 84 GLN A O 1
ATOM 668 N N . ASN A 1 85 ? 7.864 12.633 -7.997 1.00 91.56 85 ASN A N 1
ATOM 669 C CA . ASN A 1 85 ? 6.700 13.324 -8.540 1.00 91.56 85 ASN A CA 1
ATOM 670 C C . ASN A 1 85 ? 5.430 12.614 -8.077 1.00 91.56 85 ASN A C 1
ATOM 672 O O . ASN A 1 85 ? 5.313 11.398 -8.218 1.00 91.56 85 ASN A O 1
ATOM 676 N N . CYS A 1 86 ? 4.450 13.369 -7.576 1.00 91.69 86 CYS A N 1
ATOM 677 C CA . CYS A 1 86 ? 3.128 12.817 -7.294 1.00 91.69 86 CYS A CA 1
ATOM 678 C C . CYS A 1 86 ? 2.443 12.448 -8.619 1.00 91.69 86 CYS A C 1
ATOM 680 O O . CYS A 1 86 ? 2.109 13.321 -9.423 1.00 91.69 86 CYS A O 1
ATOM 682 N N . VAL A 1 87 ? 2.259 11.148 -8.852 1.00 92.94 87 VAL A N 1
ATOM 683 C CA . VAL A 1 87 ? 1.618 10.607 -10.061 1.00 92.94 87 VAL A CA 1
ATOM 684 C C . VAL A 1 87 ? 0.121 10.396 -9.871 1.00 92.94 87 VAL A C 1
ATOM 686 O O . VAL A 1 87 ? -0.630 10.338 -10.849 1.00 92.94 87 VAL A O 1
ATOM 689 N N . ARG A 1 88 ? -0.335 10.286 -8.619 1.00 91.25 88 ARG A N 1
ATOM 690 C CA . ARG A 1 88 ? -1.748 10.114 -8.291 1.00 91.25 88 ARG A CA 1
ATOM 691 C C . ARG A 1 88 ? -2.039 10.562 -6.864 1.00 91.25 88 ARG A C 1
ATOM 693 O O . ARG A 1 88 ? -1.349 10.133 -5.946 1.00 91.25 88 ARG A O 1
ATOM 700 N N . SER A 1 89 ? -3.115 11.328 -6.690 1.00 91.69 89 SER A N 1
ATOM 701 C CA . SER A 1 89 ? -3.638 11.673 -5.371 1.00 91.69 89 SER A CA 1
ATOM 702 C C . SER A 1 89 ? -5.165 11.677 -5.309 1.00 91.69 89 SER A C 1
ATOM 704 O O . SER A 1 89 ? -5.845 11.844 -6.327 1.00 91.69 89 SER A O 1
ATOM 706 N N . GLN A 1 90 ? -5.701 11.481 -4.105 1.00 88.81 90 GLN A N 1
ATOM 707 C CA . GLN A 1 90 ? -7.113 11.670 -3.771 1.00 88.81 90 GLN A CA 1
ATOM 708 C C . GLN A 1 90 ? -7.214 12.146 -2.320 1.00 88.81 90 GLN A C 1
ATOM 710 O O . GLN A 1 90 ? -6.625 11.522 -1.439 1.00 88.81 90 GLN A O 1
ATOM 715 N N . GLN A 1 91 ? -7.953 13.234 -2.082 1.00 80.12 91 GLN A N 1
ATOM 716 C CA . GLN A 1 91 ? -8.186 13.807 -0.751 1.00 80.12 91 GLN A CA 1
ATOM 717 C C . GLN A 1 91 ? -9.614 13.564 -0.282 1.00 80.12 91 GLN A C 1
ATOM 719 O O . GLN A 1 91 ? -10.544 13.744 -1.102 1.00 80.12 91 GLN A O 1
#

Radius of gyration: 12.83 Å; chains: 1; bounding box: 27×24×44 Å